Protein AF-A0A7Z9QM62-F1 (afdb_monomer_lite)

Foldseek 3Di:
DDDDDVVVVDDDDDDVVVLVVVLVVVQADVPDDDDDDCCPVVSNVVVNVCPPPDPPD

Secondary structure (DSSP, 8-state):
-PPP-GGGT------HHHHHHHHHHH---TT-----S--TTTTTHHHHHHTTS----

Structure (mmCIF, N/CA/C/O backbone):
data_AF-A0A7Z9QM62-F1
#
_entry.id   AF-A0A7Z9QM62-F1
#
loop_
_atom_site.group_PDB
_atom_site.id
_atom_site.type_symbol
_atom_site.label_atom_id
_atom_site.label_alt_id
_atom_site.label_comp_id
_atom_site.label_asym_id
_atom_site.label_entity_id
_atom_site.label_seq_id
_atom_site.pdbx_PDB_ins_code
_atom_site.Cartn_x
_atom_site.Cartn_y
_atom_site.Cartn_z
_atom_site.occupancy
_atom_site.B_iso_or_equiv
_atom_site.auth_seq_id
_atom_site.auth_comp_id
_atom_site.auth_asym_id
_atom_site.auth_atom_id
_atom_site.pdbx_PDB_model_num
ATOM 1 N N . MET A 1 1 ? -0.354 1.297 -18.712 1.00 63.78 1 MET A N 1
ATOM 2 C CA . MET A 1 1 ? 0.338 0.881 -17.471 1.00 63.78 1 MET A CA 1
ATOM 3 C C . MET A 1 1 ? 1.498 1.838 -17.214 1.00 63.78 1 MET A C 1
ATOM 5 O O . MET A 1 1 ? 2.255 2.101 -18.144 1.00 63.78 1 MET A O 1
ATOM 9 N N . VAL A 1 2 ? 1.612 2.424 -16.016 1.00 73.88 2 VAL A N 1
ATOM 10 C CA . VAL A 1 2 ? 2.713 3.357 -15.697 1.00 73.88 2 VAL A CA 1
ATOM 11 C C . VAL A 1 2 ? 4.026 2.577 -15.617 1.00 73.88 2 VAL A C 1
ATOM 13 O O . VAL A 1 2 ? 4.105 1.581 -14.903 1.00 73.88 2 VAL A O 1
ATOM 16 N N . LYS A 1 3 ? 5.045 3.013 -16.363 1.00 83.56 3 LYS A N 1
ATOM 17 C CA . LYS A 1 3 ? 6.387 2.414 -16.359 1.00 83.56 3 LYS A CA 1
ATOM 18 C C . LYS A 1 3 ? 7.246 3.073 -15.279 1.00 83.56 3 LYS A C 1
ATOM 20 O O . LYS A 1 3 ? 7.224 4.298 -15.157 1.00 83.56 3 LYS A O 1
ATOM 25 N N . ALA A 1 4 ? 8.020 2.276 -14.539 1.00 87.31 4 ALA A N 1
ATOM 26 C CA . ALA A 1 4 ? 8.928 2.776 -13.509 1.00 87.31 4 ALA A CA 1
ATOM 27 C C . ALA A 1 4 ? 9.922 3.779 -14.106 1.00 87.31 4 ALA A C 1
ATOM 29 O O . ALA A 1 4 ? 10.595 3.494 -15.102 1.00 87.31 4 ALA A O 1
ATOM 30 N N . ARG A 1 5 ? 10.037 4.957 -13.492 1.00 90.88 5 ARG A N 1
ATOM 31 C CA . ARG A 1 5 ? 11.070 5.938 -13.829 1.00 90.88 5 ARG A CA 1
ATOM 32 C C . ARG A 1 5 ? 12.155 5.884 -12.762 1.00 90.88 5 ARG A C 1
ATOM 34 O O . ARG A 1 5 ? 11.978 6.419 -11.673 1.00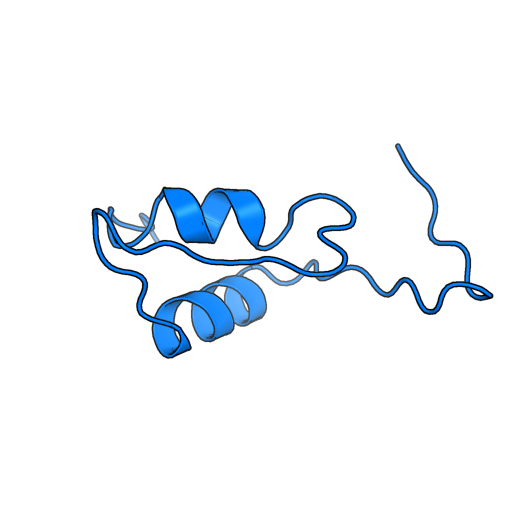 90.88 5 ARG A O 1
ATOM 41 N N . LYS A 1 6 ? 13.307 5.293 -13.101 1.00 87.50 6 LYS A N 1
ATOM 42 C CA . LYS A 1 6 ? 14.439 5.087 -12.174 1.00 87.50 6 LYS A CA 1
ATOM 43 C C . LYS A 1 6 ? 14.885 6.369 -11.459 1.00 87.50 6 LYS A C 1
ATOM 45 O O . LYS A 1 6 ? 15.188 6.328 -10.275 1.00 87.50 6 LYS A O 1
ATOM 50 N N . ARG A 1 7 ? 14.844 7.519 -12.145 1.00 94.75 7 ARG A N 1
ATOM 51 C CA . ARG A 1 7 ? 15.181 8.835 -11.562 1.00 94.75 7 ARG A CA 1
ATOM 52 C C . ARG A 1 7 ? 14.261 9.280 -10.417 1.00 94.75 7 ARG A C 1
ATOM 54 O O . ARG A 1 7 ? 14.609 10.198 -9.695 1.00 94.75 7 ARG A O 1
ATOM 61 N N . PHE A 1 8 ? 13.090 8.661 -10.285 1.00 89.75 8 PHE A N 1
ATOM 62 C CA . PHE A 1 8 ? 12.134 8.910 -9.207 1.00 89.75 8 PHE A CA 1
ATOM 63 C C . PHE A 1 8 ? 12.145 7.793 -8.154 1.00 89.75 8 PHE A C 1
ATOM 65 O O . PHE A 1 8 ? 11.233 7.726 -7.340 1.00 89.75 8 PHE A O 1
ATOM 72 N N . GLY A 1 9 ? 13.129 6.884 -8.189 1.00 91.88 9 GLY A N 1
ATOM 73 C CA . GLY A 1 9 ? 13.270 5.814 -7.195 1.00 91.88 9 GLY A CA 1
ATOM 74 C C . GLY A 1 9 ? 12.130 4.789 -7.182 1.00 91.88 9 GLY A C 1
ATOM 75 O O . GLY A 1 9 ? 12.008 4.029 -6.227 1.00 91.88 9 GLY A O 1
ATOM 76 N N . GLN A 1 10 ? 11.291 4.755 -8.221 1.00 94.62 10 GLN A N 1
ATOM 77 C CA . GLN A 1 10 ? 10.135 3.863 -8.285 1.00 94.62 10 GLN A CA 1
ATOM 78 C C . GLN A 1 10 ? 10.582 2.404 -8.436 1.00 94.62 10 GLN A C 1
ATOM 80 O O . GLN A 1 10 ? 11.012 1.994 -9.515 1.00 94.62 10 GLN A O 1
ATOM 85 N N . ASN A 1 11 ? 10.433 1.630 -7.363 1.00 93.00 11 ASN A N 1
ATOM 86 C CA . ASN A 1 11 ? 10.517 0.174 -7.358 1.00 93.00 11 ASN A CA 1
ATOM 87 C C . ASN A 1 11 ? 9.153 -0.343 -6.905 1.00 93.00 11 ASN A C 1
ATOM 89 O O . ASN A 1 11 ? 8.690 0.016 -5.825 1.00 93.00 11 ASN A O 1
ATOM 93 N N . PHE A 1 12 ? 8.482 -1.121 -7.747 1.00 94.31 12 PHE A N 1
ATOM 94 C CA . PHE A 1 12 ? 7.125 -1.573 -7.462 1.00 94.31 12 PHE A CA 1
ATOM 95 C C . PHE A 1 12 ? 7.152 -2.933 -6.765 1.00 94.31 12 PHE A C 1
ATOM 97 O O . PHE A 1 12 ? 7.883 -3.838 -7.170 1.00 94.31 12 PHE A O 1
ATOM 104 N N . LEU A 1 13 ? 6.361 -3.063 -5.701 1.00 94.31 13 LEU A N 1
ATOM 105 C CA . LEU A 1 13 ? 6.131 -4.339 -5.033 1.00 94.31 13 LEU A CA 1
ATOM 106 C C . LEU A 1 13 ? 5.232 -5.214 -5.908 1.00 94.31 13 LEU A C 1
ATOM 108 O O . LEU A 1 13 ? 4.202 -4.758 -6.401 1.00 94.31 13 LEU A O 1
ATOM 112 N N . HIS A 1 14 ? 5.634 -6.471 -6.085 1.00 93.19 14 HIS A N 1
ATOM 113 C CA . HIS A 1 14 ? 4.909 -7.440 -6.909 1.00 93.19 14 HIS A CA 1
ATOM 114 C C . HIS A 1 14 ? 4.705 -8.799 -6.227 1.00 93.19 14 HIS A C 1
ATOM 116 O O . HIS A 1 14 ? 3.841 -9.545 -6.675 1.00 93.19 14 HIS A O 1
ATOM 122 N N . ASP A 1 15 ? 5.467 -9.137 -5.175 1.00 95.38 15 ASP A N 1
ATOM 123 C CA . ASP A 1 15 ? 5.289 -10.400 -4.440 1.00 95.38 15 ASP A CA 1
ATOM 124 C C . ASP A 1 15 ? 4.124 -10.265 -3.437 1.00 95.38 15 ASP A C 1
ATOM 126 O O . ASP A 1 15 ? 4.244 -9.492 -2.475 1.00 95.38 15 ASP A O 1
ATOM 130 N N . PRO A 1 16 ? 3.021 -11.021 -3.611 1.00 92.75 16 PRO A N 1
ATOM 131 C CA . PRO A 1 16 ? 1.863 -10.953 -2.722 1.00 92.75 16 PRO A CA 1
ATOM 132 C C . PRO A 1 16 ? 2.179 -11.321 -1.270 1.00 92.75 16 PRO A C 1
ATOM 134 O O . PRO A 1 16 ? 1.558 -10.779 -0.363 1.00 92.75 16 PRO A O 1
ATOM 137 N N . ARG A 1 17 ? 3.163 -12.195 -1.018 1.00 94.44 17 ARG A N 1
ATOM 138 C CA . ARG A 1 17 ? 3.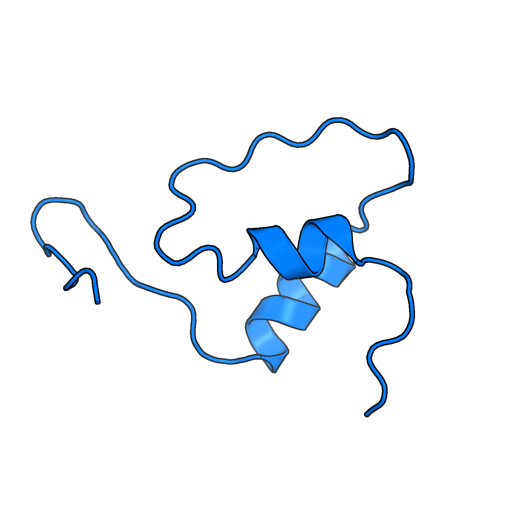538 -12.606 0.346 1.00 94.44 17 ARG A CA 1
ATOM 139 C C . ARG A 1 17 ? 4.235 -11.478 1.088 1.00 94.44 17 ARG A C 1
ATOM 141 O O . ARG A 1 17 ? 3.992 -11.279 2.271 1.00 94.44 17 ARG A O 1
ATOM 148 N N . ILE A 1 18 ? 5.083 -10.720 0.393 1.00 96.00 18 ILE A N 1
ATOM 149 C CA . ILE A 1 18 ? 5.739 -9.543 0.975 1.00 96.00 18 ILE A CA 1
ATOM 150 C C . ILE A 1 18 ? 4.703 -8.455 1.255 1.00 96.00 18 ILE A C 1
ATOM 152 O O . ILE A 1 18 ? 4.708 -7.887 2.341 1.00 96.00 18 ILE A O 1
ATOM 156 N N . ILE A 1 19 ? 3.787 -8.211 0.314 1.00 95.75 19 ILE A N 1
ATOM 157 C CA . ILE A 1 19 ? 2.667 -7.276 0.489 1.00 95.75 19 ILE A CA 1
ATOM 158 C C . ILE A 1 19 ? 1.823 -7.668 1.707 1.00 95.75 19 ILE A C 1
ATOM 160 O O . ILE A 1 19 ? 1.608 -6.841 2.590 1.00 95.75 19 ILE A O 1
ATOM 164 N N . HIS A 1 20 ? 1.419 -8.937 1.795 1.00 93.75 20 HIS A N 1
ATOM 165 C CA . HIS A 1 20 ? 0.666 -9.465 2.927 1.00 93.75 20 HIS A CA 1
ATOM 166 C C . HIS A 1 20 ? 1.424 -9.270 4.243 1.00 93.75 20 HIS A C 1
ATOM 168 O O . HIS A 1 20 ? 0.875 -8.700 5.179 1.00 93.75 20 HIS A O 1
ATOM 174 N N . ASN A 1 21 ? 2.701 -9.660 4.300 1.00 95.50 21 ASN A N 1
ATOM 175 C CA . ASN A 1 21 ? 3.525 -9.497 5.496 1.00 95.50 21 ASN A CA 1
ATOM 176 C C . ASN A 1 21 ? 3.643 -8.029 5.926 1.00 95.50 21 ASN A C 1
ATOM 178 O O . ASN A 1 21 ? 3.568 -7.741 7.114 1.00 95.50 21 ASN A O 1
ATOM 182 N N . ILE A 1 22 ? 3.804 -7.090 4.990 1.00 96.62 22 ILE A N 1
ATOM 183 C CA . ILE A 1 22 ? 3.834 -5.656 5.312 1.00 96.62 22 ILE A CA 1
ATOM 184 C C . ILE A 1 22 ? 2.504 -5.233 5.945 1.00 96.62 22 ILE A C 1
ATOM 186 O O . ILE A 1 22 ? 2.497 -4.620 7.009 1.00 96.62 22 ILE A O 1
ATOM 190 N N . VAL A 1 23 ? 1.379 -5.585 5.321 1.00 95.62 23 VAL A N 1
ATOM 191 C CA . VAL A 1 23 ? 0.040 -5.184 5.778 1.00 95.62 23 VAL A CA 1
ATOM 192 C C . VAL A 1 23 ? -0.294 -5.797 7.138 1.00 95.62 23 VAL A C 1
ATOM 194 O O . VAL A 1 23 ? -0.810 -5.094 8.003 1.00 95.62 23 VAL A O 1
ATOM 197 N N . THR A 1 24 ? 0.048 -7.067 7.374 1.00 94.88 24 THR A N 1
ATOM 198 C CA . THR A 1 24 ? -0.166 -7.715 8.678 1.00 94.88 24 THR A CA 1
ATOM 199 C C . THR A 1 24 ? 0.674 -7.087 9.784 1.00 94.88 24 THR A C 1
ATOM 201 O O . THR A 1 24 ? 0.179 -6.939 10.898 1.00 94.88 24 THR A O 1
ATOM 204 N N . HIS A 1 25 ? 1.908 -6.664 9.489 1.00 96.38 25 HIS A N 1
ATOM 205 C CA . HIS A 1 25 ? 2.750 -5.954 10.458 1.00 96.38 25 HIS A CA 1
ATOM 206 C C . HIS A 1 25 ? 2.258 -4.531 10.739 1.00 96.38 25 HIS A C 1
ATOM 208 O O . HIS A 1 25 ? 2.423 -4.051 11.858 1.00 96.38 25 HIS A O 1
ATOM 214 N N . ILE A 1 26 ? 1.655 -3.857 9.753 1.00 95.88 26 ILE A N 1
ATOM 215 C CA . ILE A 1 26 ? 0.974 -2.571 9.972 1.00 95.88 26 ILE A CA 1
ATOM 216 C C . ILE A 1 26 ? -0.269 -2.782 10.847 1.00 95.88 26 ILE A C 1
ATOM 218 O O . ILE A 1 26 ? -0.525 -1.982 11.742 1.00 95.88 26 ILE A O 1
ATOM 222 N N . GLY A 1 27 ? -1.025 -3.858 10.604 1.00 94.62 27 GLY A N 1
ATOM 223 C CA . GLY A 1 27 ? -2.210 -4.226 11.376 1.00 94.62 27 GLY A CA 1
ATOM 224 C C . GLY A 1 27 ? -3.303 -3.148 11.389 1.00 94.62 27 GLY A C 1
ATOM 225 O O . GLY A 1 27 ? -3.752 -2.784 12.480 1.00 94.62 27 GLY A O 1
ATOM 226 N N . PRO A 1 28 ? -3.731 -2.622 10.222 1.00 94.06 28 PRO A N 1
ATOM 227 C CA . PRO A 1 28 ? -4.648 -1.489 10.162 1.00 94.06 28 PRO A CA 1
ATOM 228 C C . PRO A 1 28 ? -6.007 -1.818 10.791 1.00 94.06 28 PRO A C 1
ATOM 230 O O . PRO A 1 28 ? -6.524 -2.933 10.680 1.00 94.06 28 PRO A O 1
ATOM 233 N N . ARG A 1 29 ? -6.608 -0.838 11.467 1.00 92.69 29 ARG A N 1
ATOM 234 C CA . ARG A 1 29 ? -7.904 -0.996 12.142 1.00 92.69 29 ARG A CA 1
ATOM 235 C C . ARG A 1 29 ? -9.000 -0.216 11.436 1.00 92.69 29 ARG A C 1
ATOM 237 O O . ARG A 1 29 ? -8.781 0.858 10.883 1.00 92.69 29 ARG A O 1
ATOM 244 N N . LYS A 1 30 ? -10.233 -0.718 11.514 1.00 89.94 30 LYS A N 1
ATOM 245 C CA . LYS A 1 30 ? -11.396 -0.005 10.973 1.00 89.94 30 LYS A CA 1
ATOM 246 C C . LYS A 1 30 ? -11.510 1.385 11.609 1.00 89.94 30 LYS A C 1
ATOM 248 O O . LYS A 1 30 ? -11.568 1.504 12.830 1.00 89.94 30 LYS A O 1
ATOM 253 N N . GLY A 1 31 ? -11.585 2.415 10.769 1.00 90.69 31 GLY A N 1
ATOM 254 C CA . GLY A 1 31 ? -11.660 3.817 11.195 1.00 90.69 31 GLY A CA 1
ATOM 255 C C . GLY A 1 31 ? -10.304 4.471 11.480 1.00 90.69 31 GLY A C 1
ATOM 256 O O . GLY A 1 31 ? -10.262 5.663 11.770 1.00 90.69 31 GLY A O 1
ATOM 257 N N . GLU A 1 32 ? -9.200 3.731 11.377 1.00 94.75 32 GLU A N 1
ATOM 258 C CA . GLU A 1 32 ? -7.855 4.294 11.443 1.00 94.75 32 GLU A CA 1
ATOM 259 C C . GLU A 1 32 ? -7.531 5.068 10.162 1.00 94.75 32 GLU A C 1
ATOM 261 O O . GLU A 1 32 ? -7.882 4.658 9.055 1.00 94.75 32 GLU A O 1
ATOM 266 N N . THR A 1 33 ? -6.866 6.212 10.314 1.00 95.50 33 THR A N 1
ATOM 267 C CA . THR A 1 33 ? -6.396 7.009 9.177 1.00 95.50 33 THR A CA 1
ATOM 268 C C . THR A 1 33 ? -4.946 6.652 8.883 1.00 95.50 33 THR A C 1
ATOM 270 O O . THR A 1 33 ? -4.094 6.773 9.760 1.00 95.50 33 THR A O 1
ATOM 273 N N . ILE A 1 34 ? -4.662 6.247 7.645 1.00 96.00 34 ILE A N 1
ATOM 274 C CA . ILE A 1 34 ? -3.322 5.862 7.188 1.00 96.00 34 ILE A CA 1
ATOM 275 C C . ILE A 1 34 ? -2.911 6.759 6.025 1.00 96.00 34 ILE A C 1
ATOM 277 O O . ILE A 1 34 ? -3.706 7.035 5.129 1.00 96.00 34 ILE A O 1
ATOM 281 N N . ILE A 1 35 ? -1.654 7.205 6.041 1.00 97.19 35 ILE A N 1
ATOM 282 C CA . ILE A 1 35 ? -1.052 7.976 4.953 1.00 97.19 35 ILE A CA 1
ATOM 283 C C . ILE A 1 35 ? -0.091 7.063 4.190 1.00 97.19 35 ILE A C 1
ATOM 285 O O . ILE A 1 35 ? 0.929 6.642 4.731 1.00 97.19 35 ILE A O 1
ATOM 289 N N . GLU A 1 36 ? -0.394 6.788 2.922 1.00 96.12 36 GLU A N 1
ATOM 290 C CA . GLU A 1 36 ? 0.506 6.076 2.012 1.00 96.12 36 GLU A CA 1
ATOM 291 C C . GLU A 1 36 ? 1.320 7.080 1.185 1.00 96.12 36 GLU A C 1
ATOM 293 O O . GLU A 1 36 ? 0.770 7.889 0.434 1.00 96.12 36 GLU A O 1
ATOM 298 N N . ILE A 1 37 ? 2.649 7.030 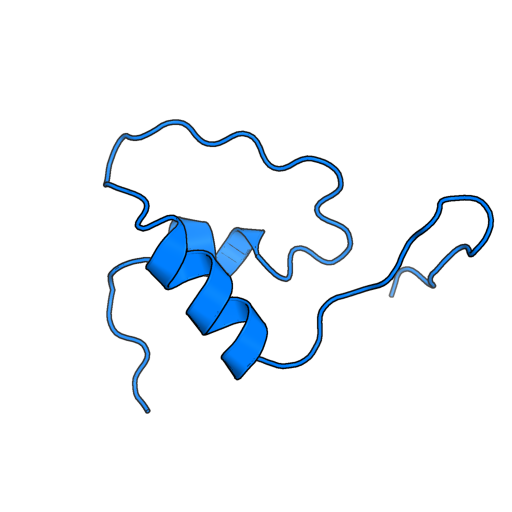1.304 1.00 95.94 37 ILE A N 1
ATOM 299 C CA . ILE A 1 37 ? 3.553 7.879 0.521 1.00 95.94 37 ILE A CA 1
ATOM 300 C C . ILE A 1 37 ? 4.069 7.082 -0.673 1.00 95.94 37 ILE A C 1
ATOM 302 O O . ILE A 1 37 ? 4.747 6.072 -0.515 1.00 95.94 37 ILE A O 1
ATOM 306 N N . GLY A 1 38 ? 3.799 7.586 -1.877 1.00 94.44 38 GLY A N 1
ATOM 307 C CA . GLY A 1 38 ? 4.266 6.968 -3.116 1.00 94.44 38 GLY A CA 1
ATOM 308 C C . GLY A 1 38 ? 3.569 5.637 -3.428 1.00 94.44 38 GLY A C 1
ATOM 309 O O . GLY A 1 38 ? 4.260 4.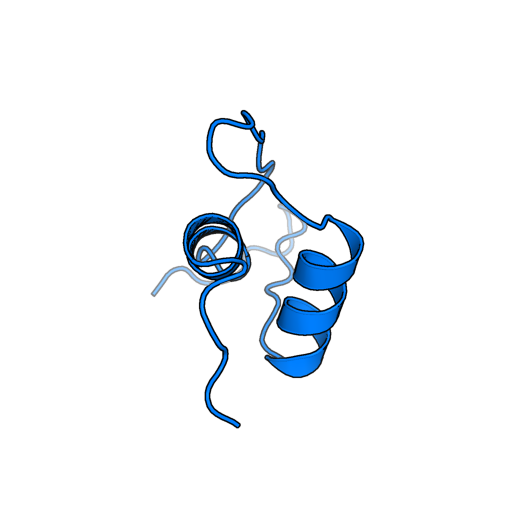635 -3.584 1.00 94.44 38 GLY A O 1
ATOM 310 N N . PRO A 1 39 ? 2.233 5.619 -3.606 1.00 94.94 39 PRO A N 1
ATOM 311 C CA . PRO A 1 39 ? 1.467 4.379 -3.784 1.00 94.94 39 PRO A CA 1
ATOM 312 C C . PRO A 1 39 ? 1.856 3.589 -5.043 1.00 94.94 39 PRO A C 1
ATOM 314 O O . PRO A 1 39 ? 1.623 2.386 -5.144 1.00 94.94 39 PRO A O 1
ATOM 317 N N . GLY A 1 40 ? 2.466 4.242 -6.040 1.00 93.12 40 GLY A N 1
ATOM 318 C CA . GLY A 1 40 ? 2.853 3.589 -7.288 1.00 93.12 40 GLY A CA 1
ATOM 319 C C . GLY A 1 40 ? 1.634 2.997 -7.998 1.00 93.12 40 GLY A C 1
ATOM 320 O O . GLY A 1 40 ? 0.720 3.730 -8.362 1.00 93.12 40 GLY A O 1
ATOM 321 N N . HIS A 1 41 ? 1.617 1.678 -8.197 1.00 92.88 41 HIS A N 1
ATOM 322 C CA . HIS A 1 41 ? 0.455 0.952 -8.735 1.00 92.88 41 HIS A CA 1
ATOM 323 C C . HIS A 1 41 ? -0.605 0.594 -7.684 1.00 92.88 41 HIS A C 1
ATOM 325 O O . HIS A 1 41 ? -1.558 -0.102 -8.016 1.00 92.88 41 HIS A O 1
ATOM 331 N N . GLY A 1 42 ? -0.445 1.041 -6.440 1.00 94.31 42 GLY A N 1
ATOM 332 C CA . GLY A 1 42 ? -1.363 0.761 -5.338 1.00 94.31 42 GLY A CA 1
ATOM 333 C C . GLY A 1 42 ? -1.237 -0.657 -4.786 1.00 94.31 42 GLY A C 1
ATOM 334 O O . GLY A 1 42 ? -2.223 -1.234 -4.337 1.00 94.31 42 GLY A O 1
ATOM 335 N N . ALA A 1 43 ? -0.029 -1.233 -4.832 1.00 95.44 43 ALA A N 1
ATOM 336 C CA . ALA A 1 43 ? 0.226 -2.602 -4.377 1.00 95.44 43 ALA A CA 1
ATOM 337 C C . ALA A 1 43 ? -0.105 -2.810 -2.887 1.00 95.44 43 ALA A C 1
ATOM 339 O O . ALA A 1 43 ? -0.445 -3.922 -2.497 1.00 95.44 43 ALA A O 1
ATOM 340 N N . LEU A 1 44 ? -0.016 -1.750 -2.073 1.00 96.25 44 LEU A N 1
ATOM 341 C CA . LEU A 1 44 ? -0.423 -1.759 -0.665 1.00 96.25 44 LEU A CA 1
ATOM 342 C C . LEU A 1 44 ? -1.802 -1.124 -0.451 1.00 96.25 44 LEU A C 1
ATOM 344 O O . LEU A 1 44 ? -2.507 -1.547 0.458 1.00 96.25 44 LEU A O 1
ATOM 348 N N . THR A 1 45 ? -2.215 -0.166 -1.291 1.00 95.56 45 THR A N 1
ATOM 349 C CA . THR A 1 45 ? -3.477 0.577 -1.134 1.00 95.56 45 THR A CA 1
ATOM 350 C C . THR A 1 45 ? -4.694 -0.337 -0.976 1.00 95.56 45 THR A C 1
ATOM 352 O O . THR A 1 45 ? -5.446 -0.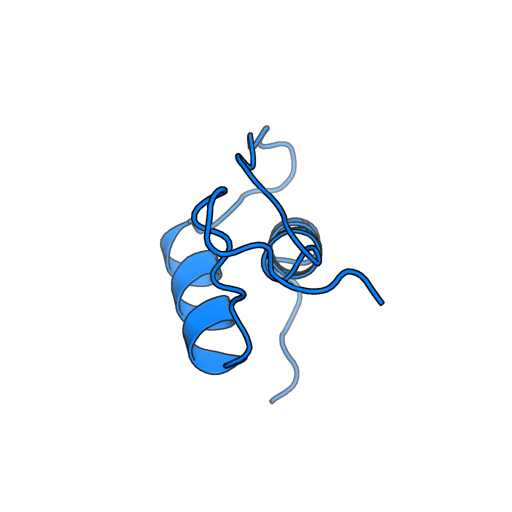176 -0.022 1.00 95.56 45 THR A O 1
ATOM 355 N N . GLY A 1 46 ? -4.886 -1.305 -1.879 1.00 93.25 46 GLY A N 1
ATOM 356 C CA . GLY A 1 46 ? -6.008 -2.253 -1.798 1.00 93.25 46 GLY A CA 1
ATOM 357 C C . GLY A 1 46 ? -5.945 -3.125 -0.538 1.00 93.25 46 GLY A C 1
ATOM 358 O O . GLY A 1 46 ? -6.844 -3.048 0.296 1.00 93.25 46 GLY A O 1
ATOM 359 N N . PRO A 1 47 ? -4.846 -3.874 -0.325 1.00 93.69 47 PRO A N 1
ATOM 360 C CA . PRO A 1 47 ? -4.669 -4.692 0.874 1.00 93.69 47 PRO A CA 1
ATOM 361 C C . PRO A 1 47 ? -4.846 -3.950 2.208 1.00 93.69 47 PRO A C 1
ATOM 363 O O . PRO A 1 47 ? -5.373 -4.527 3.155 1.00 93.69 47 PRO A O 1
ATOM 366 N N . LEU A 1 48 ? -4.436 -2.679 2.300 1.00 94.88 48 LEU A N 1
ATOM 367 C CA . LEU A 1 48 ? -4.637 -1.851 3.495 1.00 94.88 48 LEU A CA 1
ATOM 368 C C . LEU A 1 48 ? -6.115 -1.527 3.758 1.00 94.88 48 LEU A C 1
ATOM 370 O O . LEU A 1 48 ? -6.499 -1.398 4.917 1.00 94.88 48 LEU A O 1
ATOM 374 N N . LEU A 1 49 ? -6.931 -1.389 2.709 1.00 92.12 49 LEU A N 1
ATOM 375 C CA . LEU A 1 49 ? -8.371 -1.128 2.823 1.00 92.12 49 LEU A CA 1
ATOM 376 C C . LEU A 1 49 ? -9.165 -2.390 3.176 1.00 92.12 49 LEU A C 1
ATOM 378 O O . LEU A 1 49 ? -10.162 -2.301 3.892 1.00 92.12 49 LEU A O 1
ATOM 382 N N . ASP A 1 50 ? -8.715 -3.546 2.689 1.00 89.69 50 ASP A N 1
ATOM 383 C CA . ASP A 1 50 ? -9.428 -4.815 2.847 1.00 89.69 50 ASP A CA 1
ATOM 384 C C . ASP A 1 50 ? -9.082 -5.538 4.162 1.00 89.69 50 ASP A C 1
ATOM 386 O O . ASP A 1 50 ? -9.836 -6.390 4.628 1.00 89.69 50 ASP A O 1
ATOM 390 N N . TYR A 1 51 ? -7.969 -5.203 4.819 1.00 88.94 51 TYR A N 1
ATOM 391 C CA . TYR A 1 51 ? -7.563 -5.843 6.074 1.00 88.94 51 TYR A CA 1
ATOM 392 C C . TYR A 1 51 ? -8.530 -5.537 7.249 1.00 88.94 51 TYR A C 1
ATOM 394 O O . TYR A 1 51 ? -8.954 -4.391 7.414 1.00 88.94 51 TYR A O 1
ATOM 402 N N . PRO A 1 52 ? -8.866 -6.512 8.131 1.00 73.50 52 PRO A N 1
ATOM 403 C CA . PRO A 1 52 ? -8.376 -7.894 8.194 1.00 73.50 52 PRO A CA 1
ATOM 404 C C . PRO A 1 52 ? -9.252 -8.903 7.433 1.00 73.50 52 PRO A C 1
ATOM 406 O O . PRO A 1 52 ? -9.178 -10.098 7.722 1.00 73.50 52 PRO A O 1
ATOM 409 N N . LEU A 1 53 ? -10.136 -8.466 6.529 1.00 67.88 53 LEU A N 1
ATOM 410 C CA . LEU A 1 53 ? -11.098 -9.355 5.876 1.00 67.88 53 LEU A CA 1
ATOM 411 C C . LEU A 1 53 ? -10.371 -10.354 4.963 1.00 67.88 53 LEU A C 1
ATOM 413 O O . LEU A 1 53 ? -9.965 -10.045 3.852 1.00 67.88 53 LEU A O 1
ATOM 417 N N . GLN A 1 54 ? -10.190 -11.548 5.535 1.00 60.25 54 GLN A N 1
ATOM 418 C CA . GLN A 1 54 ? -9.834 -12.853 4.976 1.00 60.25 54 GLN A CA 1
ATOM 419 C C . GLN A 1 54 ? -9.212 -12.824 3.581 1.00 60.25 54 GLN A C 1
ATOM 421 O O . GLN A 1 54 ? -9.909 -12.846 2.572 1.00 60.25 54 GLN A O 1
ATOM 426 N N . TRP A 1 55 ? -7.884 -12.914 3.559 1.00 56.53 55 TRP A N 1
ATOM 427 C CA . TRP A 1 55 ? -7.150 -13.467 2.428 1.00 56.53 55 TRP A CA 1
ATOM 428 C C . TRP A 1 55 ? -7.545 -14.949 2.302 1.00 56.53 55 TRP A C 1
ATOM 430 O O . TRP A 1 55 ? -7.214 -15.728 3.203 1.00 56.53 55 TRP A O 1
ATOM 440 N N . PRO A 1 56 ? -8.304 -15.369 1.275 1.00 54.22 56 PRO A N 1
ATOM 441 C CA . PRO A 1 56 ? -8.662 -16.763 1.133 1.00 54.22 56 PRO A CA 1
ATOM 442 C C . PRO A 1 56 ? -7.514 -17.451 0.393 1.00 54.22 56 PRO A C 1
ATOM 444 O O . PRO A 1 56 ? -7.501 -17.454 -0.834 1.00 54.22 56 PRO A O 1
ATOM 447 N N . TYR A 1 57 ? -6.604 -18.052 1.165 1.00 45.81 57 TYR A N 1
ATOM 448 C CA . TYR A 1 57 ? -5.457 -18.850 0.701 1.00 45.81 57 TYR A CA 1
ATOM 449 C C . TYR A 1 57 ? -4.294 -18.065 0.072 1.00 45.81 57 TYR A C 1
ATOM 451 O O . TYR A 1 57 ? 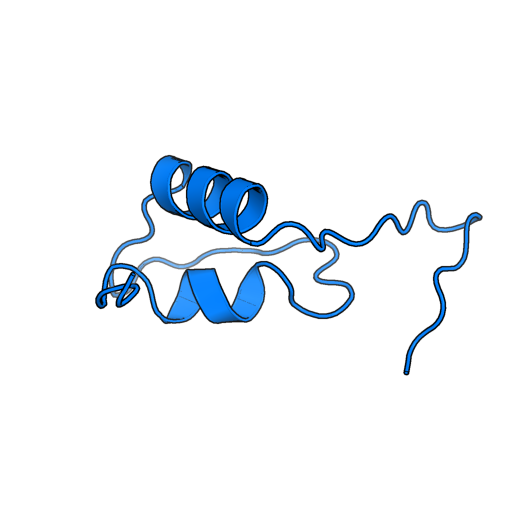-4.502 -17.198 -0.804 1.00 45.81 57 TYR A O 1
#

pLDDT: mean 89.14, std 11.77, range [45.81, 97.19]

Sequence (57 aa):
MVKARKRFGQNFLHDPRIIHNIVTHIGPRKGETIIEIGPGHGALTGPLLDYPLQWPY

Radius of gyration: 12.53 Å; chains: 1; bounding box: 27×28×30 Å